Protein AF-B8ILN8-F1 (afdb_monomer)

Sequence (161 aa):
MTIRRALLAACAVLSAGLGYVVWAVCTEVGYAAGGRALKAQYGLVVLSHPEWKSLRRLAMMKAAAQCRWDLDEASWRRIYRLYVEDDRSVRAAVYARLLREQERYFQDDADDRRCGAAWSRFGAHGADLPNLLRASAVAGTATAVRVAPSDVRTAAGSRHE

Organism: Methylobacterium nodulans (strain LMG 21967 / CNCM I-2342 / ORS 2060) (NCBI:txid460265)

Secondary structure (DSSP, 8-state):
-HHHHHHHHHHHHHHHHHHHHHHHHHSHHHIIIIIHHHHHHHHHHHS-HHHHHHHHHHHHHHHHHHHHS---HHHHHHHHHHHH-STTSHHHHHHHHHHHHHHHHHHT-TTSHHHHHHHHTTTTTTS-HHHHHHHHHHHHH------PPP-----------

Solvent-accessible surface area (backbone atoms only — not comparable to full-atom values): 9221 Å² total; per-residue (Å²): 121,64,67,64,53,50,51,52,50,50,52,52,52,50,52,52,50,50,51,49,51,50,45,13,69,74,34,72,68,30,26,72,75,45,25,39,59,54,38,18,58,52,29,70,72,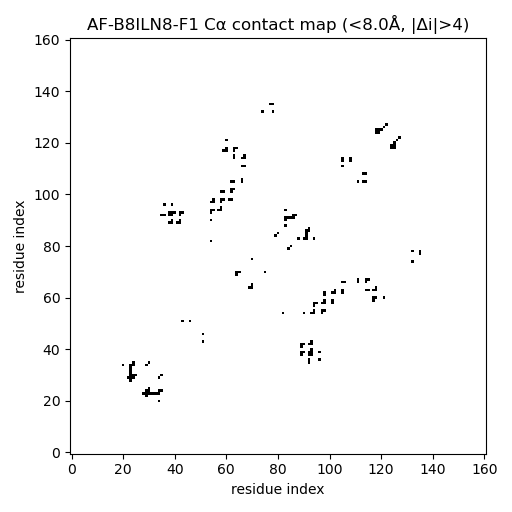71,52,52,71,69,58,52,53,50,41,47,51,54,18,45,51,52,35,26,40,57,73,77,42,93,65,60,61,73,60,47,50,55,60,46,38,77,79,37,68,42,86,83,34,45,56,27,24,34,31,60,50,45,25,55,56,36,37,52,65,47,71,74,35,92,77,47,56,64,33,53,57,57,30,49,75,49,32,102,78,36,34,65,50,72,56,55,50,48,53,50,52,52,49,74,72,60,82,80,73,85,80,71,81,77,82,88,71,79,98,70,89,85,88,86,133

Radius of gyration: 24.36 Å; Cα contacts (8 Å, |Δi|>4): 106; chains: 1; bounding box: 96×33×54 Å

Mean predicted aligned error: 13.81 Å

pLDDT: mean 73.06, std 18.51, range [29.12, 93.0]

Foldseek 3Di:
DVVVVVVVVVVVVVVVVVVLQCCLLVDPVSVVVPNLVVLLVVLVVPPDPVLLVVLLLLLLLVLLCVLPHDDDVVLNVLVCCVNQVDCSHSSNSNSVVSNVVNNVVQVPVPPCPVSVVSQCVCHPRRPVSVVVSVVSVVVVVPPPDPPDPPDPDDPDDDDDD

Structure (mmCIF, N/CA/C/O backbone):
data_AF-B8ILN8-F1
#
_entry.id   AF-B8ILN8-F1
#
loop_
_atom_site.group_PDB
_atom_site.id
_atom_site.type_symbol
_atom_site.label_atom_id
_atom_site.label_alt_id
_atom_site.label_comp_id
_atom_site.label_asym_id
_atom_site.label_entity_id
_atom_site.label_seq_id
_atom_site.pdbx_PDB_ins_code
_atom_site.Cartn_x
_atom_site.Cartn_y
_atom_site.Cartn_z
_atom_site.occupancy
_atom_site.B_iso_or_equiv
_atom_site.auth_seq_id
_atom_site.auth_comp_id
_atom_site.auth_asym_id
_atom_site.auth_atom_id
_atom_site.pdbx_PDB_model_num
ATOM 1 N N . MET A 1 1 ? -35.762 12.192 31.943 1.00 58.91 1 MET A N 1
ATOM 2 C CA . MET A 1 1 ? -35.738 10.889 31.223 1.00 58.91 1 MET A CA 1
ATOM 3 C C . MET A 1 1 ? -34.816 10.859 29.998 1.00 58.91 1 MET A C 1
ATOM 5 O O . MET A 1 1 ? -34.402 9.777 29.600 1.00 58.91 1 MET A O 1
ATOM 9 N N . THR A 1 2 ? -34.463 12.001 29.407 1.00 71.44 2 THR A N 1
ATOM 10 C CA . THR A 1 2 ? -33.662 12.105 28.172 1.00 71.44 2 THR A CA 1
ATOM 11 C C . THR A 1 2 ? -32.184 11.744 28.351 1.00 71.44 2 THR A C 1
ATOM 13 O O . THR A 1 2 ? -31.653 10.986 27.549 1.00 71.44 2 THR A O 1
ATOM 16 N N . ILE A 1 3 ? -31.542 12.177 29.443 1.00 79.38 3 ILE A N 1
ATOM 17 C CA . ILE A 1 3 ? -30.101 11.952 29.685 1.00 79.38 3 ILE A CA 1
ATOM 18 C C . ILE A 1 3 ? -29.756 10.462 29.838 1.00 79.38 3 ILE A C 1
ATOM 20 O O . ILE A 1 3 ? -28.808 9.992 29.226 1.00 79.38 3 ILE A O 1
ATOM 24 N N . ARG A 1 4 ? -30.554 9.686 30.589 1.00 79.88 4 ARG A N 1
ATOM 25 C CA . ARG A 1 4 ? -30.345 8.230 30.745 1.00 79.88 4 ARG A CA 1
ATOM 26 C C . ARG A 1 4 ? -30.484 7.474 29.422 1.00 79.88 4 ARG A C 1
ATOM 28 O O . ARG A 1 4 ? -29.686 6.589 29.147 1.00 79.88 4 ARG A O 1
ATOM 35 N N . ARG A 1 5 ? -31.476 7.829 28.599 1.00 80.31 5 ARG A N 1
ATOM 36 C CA . ARG A 1 5 ? -31.666 7.221 27.271 1.00 80.31 5 ARG A CA 1
ATOM 37 C C . ARG A 1 5 ? -30.532 7.596 26.317 1.00 80.31 5 ARG A C 1
ATOM 39 O O . ARG A 1 5 ? -30.058 6.731 25.594 1.00 80.31 5 ARG A O 1
ATOM 46 N N . ALA A 1 6 ? -30.062 8.841 26.369 1.00 81.44 6 ALA A N 1
ATOM 47 C CA . ALA A 1 6 ? -28.905 9.291 25.601 1.00 81.44 6 ALA A CA 1
ATOM 48 C C . ALA A 1 6 ? -27.613 8.569 26.022 1.00 81.44 6 ALA A C 1
ATOM 50 O O . ALA A 1 6 ? -26.857 8.132 25.165 1.00 81.44 6 ALA A O 1
ATOM 51 N N . LEU A 1 7 ? -27.398 8.369 27.326 1.00 86.06 7 LEU A N 1
ATOM 52 C CA . LEU A 1 7 ? -26.273 7.593 27.858 1.00 86.06 7 LEU A CA 1
ATOM 53 C C . LEU A 1 7 ? -26.318 6.133 27.399 1.00 86.06 7 LEU A C 1
ATOM 55 O O . LEU A 1 7 ? -25.313 5.611 26.933 1.00 86.06 7 LEU A O 1
ATOM 59 N N . LEU A 1 8 ? -27.486 5.492 27.467 1.00 86.19 8 LEU A N 1
ATOM 60 C CA . LEU A 1 8 ? -27.659 4.120 26.982 1.00 86.19 8 LEU A CA 1
ATOM 61 C C . LEU A 1 8 ? -27.431 4.014 25.471 1.00 86.19 8 LEU A C 1
ATOM 63 O O . LEU A 1 8 ? -26.764 3.084 25.026 1.00 86.19 8 LEU A O 1
ATOM 67 N N . ALA A 1 9 ? -27.922 4.979 24.690 1.00 86.00 9 ALA A N 1
ATOM 68 C CA . ALA A 1 9 ? -27.672 5.038 23.254 1.00 86.00 9 ALA A CA 1
ATOM 69 C C . ALA A 1 9 ? -26.179 5.233 22.948 1.00 86.00 9 ALA A C 1
ATOM 71 O O . ALA A 1 9 ? -25.633 4.526 22.107 1.00 86.00 9 ALA A O 1
ATOM 72 N N . ALA A 1 10 ? -25.492 6.122 23.671 1.00 86.00 10 ALA A N 1
ATOM 73 C CA . ALA A 1 10 ? -24.054 6.322 23.527 1.00 86.00 10 ALA A CA 1
ATOM 74 C C . ALA A 1 10 ? -23.267 5.048 23.877 1.00 86.00 10 ALA A C 1
ATOM 76 O O . ALA A 1 10 ? -22.406 4.631 23.107 1.00 86.00 10 ALA A O 1
ATOM 77 N N . CYS A 1 11 ? -23.600 4.375 24.983 1.00 85.50 11 CYS A N 1
ATOM 78 C CA . CYS A 1 11 ? -22.989 3.098 25.352 1.00 85.50 11 CYS A CA 1
ATOM 79 C C . CYS A 1 11 ? -23.245 2.007 24.303 1.00 85.50 11 CYS A C 1
ATOM 81 O O . CYS A 1 11 ? -22.325 1.258 23.977 1.00 85.50 11 CYS A O 1
ATOM 83 N N . ALA A 1 12 ? -24.456 1.926 23.744 1.00 86.19 12 ALA A N 1
ATOM 84 C CA . ALA A 1 12 ? -24.794 0.975 22.685 1.00 86.19 12 ALA A CA 1
ATOM 85 C C . ALA A 1 12 ? -23.996 1.246 21.397 1.00 86.19 12 ALA A C 1
ATOM 87 O O . ALA A 1 12 ? -23.446 0.322 20.805 1.00 86.19 12 ALA A O 1
ATOM 88 N N . VAL A 1 13 ? -23.859 2.513 20.998 1.00 90.56 13 VAL A N 1
ATOM 89 C CA . VAL A 1 13 ? -23.061 2.904 19.824 1.00 90.56 13 VAL A CA 1
ATOM 90 C C . VAL A 1 13 ? -21.579 2.596 20.041 1.00 90.56 13 VAL A C 1
ATOM 92 O O . VAL A 1 13 ? -20.933 2.036 19.158 1.00 90.56 13 VAL A O 1
ATOM 95 N N . LEU A 1 14 ? -21.037 2.906 21.221 1.00 88.94 14 LEU A N 1
ATOM 96 C CA . LEU A 1 14 ? -19.632 2.645 21.544 1.00 88.94 14 LEU A CA 1
ATOM 97 C C . LEU A 1 14 ? -19.319 1.146 21.592 1.00 88.94 14 LEU A C 1
ATOM 99 O O . LEU A 1 14 ? -18.303 0.717 21.052 1.00 88.94 14 LEU A O 1
ATOM 103 N N . SER A 1 15 ? -20.194 0.344 22.199 1.00 85.00 15 SER A N 1
ATOM 104 C CA . SER A 1 15 ? -20.021 -1.113 22.272 1.00 85.00 15 SER A CA 1
ATOM 105 C C . SER A 1 15 ? -20.161 -1.781 20.904 1.00 85.00 15 SER A C 1
ATOM 107 O O . SER A 1 15 ? -19.337 -2.629 20.565 1.00 85.00 15 SER A O 1
ATOM 109 N N . ALA A 1 16 ? -21.115 -1.349 20.073 1.00 84.19 16 ALA A N 1
ATOM 110 C CA . ALA A 1 16 ? -21.215 -1.800 18.686 1.00 84.19 16 ALA A CA 1
ATOM 111 C C . ALA A 1 16 ? -19.971 -1.412 17.865 1.00 84.19 16 ALA A C 1
ATOM 113 O O . ALA A 1 16 ? -19.433 -2.236 17.125 1.00 84.19 16 ALA A O 1
ATOM 114 N N . GLY A 1 17 ? -19.467 -0.185 18.039 1.00 82.69 17 GLY A N 1
ATOM 115 C CA . GLY A 1 17 ? -18.245 0.288 17.389 1.00 82.69 17 GLY A CA 1
ATOM 116 C C . GLY A 1 17 ? -17.008 -0.516 17.797 1.00 82.69 17 GLY A C 1
ATOM 117 O O . GLY A 1 17 ? -16.242 -0.948 16.938 1.00 82.69 17 GLY A O 1
ATOM 118 N N . LEU A 1 18 ? -16.838 -0.786 19.094 1.00 84.31 18 LEU A N 1
ATOM 119 C CA . LEU A 1 18 ? -15.767 -1.643 19.613 1.00 84.31 18 LEU A CA 1
ATOM 120 C C . LEU A 1 18 ? -15.878 -3.073 19.076 1.00 84.31 18 LEU A C 1
ATOM 122 O O . LEU A 1 18 ? -14.877 -3.631 18.631 1.00 84.31 18 LEU A O 1
ATOM 126 N N . GLY A 1 19 ? -17.088 -3.638 19.056 1.00 82.44 19 GLY A N 1
ATOM 127 C CA . GLY A 1 19 ? -17.350 -4.954 18.474 1.00 82.44 19 GLY A CA 1
ATOM 128 C C . GLY A 1 19 ? -16.939 -5.027 17.003 1.00 82.44 19 GLY A C 1
ATOM 129 O O . GLY A 1 19 ? -16.269 -5.978 16.601 1.00 82.44 19 GLY A O 1
ATOM 130 N N . TYR A 1 20 ? -17.247 -3.989 16.220 1.00 83.88 20 TYR A N 1
ATOM 131 C CA . TYR A 1 20 ? -16.812 -3.895 14.827 1.00 83.88 20 TYR A CA 1
ATOM 132 C C . TYR A 1 20 ? -15.290 -3.798 14.695 1.00 83.88 20 TYR A C 1
ATOM 134 O O . TYR A 1 20 ? -14.716 -4.502 13.872 1.00 83.88 20 TYR A O 1
ATOM 142 N N . VAL A 1 21 ? -14.616 -2.973 15.504 1.00 82.56 21 VAL A N 1
ATOM 143 C CA . VAL A 1 21 ? -13.148 -2.839 15.452 1.00 82.56 21 VAL A CA 1
ATOM 144 C C . VAL A 1 21 ? -12.465 -4.162 15.794 1.00 82.56 21 VAL A C 1
ATOM 146 O O . VAL A 1 21 ? -11.562 -4.584 15.072 1.00 82.56 21 VAL A O 1
ATOM 149 N N . VAL A 1 22 ? -12.916 -4.845 16.849 1.00 85.38 22 VAL A N 1
ATOM 150 C CA . VAL A 1 22 ? -12.385 -6.160 17.236 1.00 85.38 22 VAL A CA 1
ATOM 151 C C . VAL A 1 22 ? -12.604 -7.168 16.112 1.00 85.38 22 VAL A C 1
ATOM 153 O O . VAL A 1 22 ? -11.653 -7.805 15.665 1.00 85.38 22 VAL A O 1
ATOM 156 N N . TRP A 1 23 ? -13.825 -7.267 15.583 1.00 88.00 23 TRP A N 1
ATOM 157 C CA . TRP A 1 23 ? -14.122 -8.159 14.464 1.00 88.00 23 TRP A CA 1
ATOM 158 C C . TRP A 1 23 ? -13.273 -7.844 13.219 1.00 88.00 23 TRP A C 1
ATOM 160 O O . TRP A 1 23 ? -12.707 -8.753 12.607 1.00 88.00 23 TRP A O 1
ATOM 170 N N . ALA A 1 24 ? -13.125 -6.560 12.882 1.00 84.12 24 ALA A N 1
ATOM 171 C CA . ALA A 1 24 ? -12.372 -6.079 11.729 1.00 84.12 24 ALA A CA 1
ATOM 172 C C . ALA A 1 24 ? -10.862 -6.343 11.835 1.00 84.12 24 ALA A C 1
ATOM 174 O O . ALA A 1 24 ? -10.196 -6.500 10.816 1.00 84.12 24 ALA A O 1
ATOM 175 N N . VAL A 1 25 ? -10.298 -6.387 13.044 1.00 77.56 25 VAL A N 1
ATOM 176 C CA . VAL A 1 25 ? -8.857 -6.617 13.250 1.00 77.56 25 VAL A CA 1
ATOM 177 C C . VAL A 1 25 ? -8.536 -8.096 13.479 1.00 77.56 25 VAL A C 1
ATOM 179 O O . VAL A 1 25 ? -7.466 -8.548 13.071 1.00 77.56 25 VAL A O 1
ATOM 182 N N . CYS A 1 26 ? -9.443 -8.856 14.098 1.00 82.31 26 CYS A N 1
ATOM 183 C CA . CYS A 1 26 ? -9.189 -10.239 14.510 1.00 82.31 26 CYS A CA 1
ATOM 184 C C . CYS A 1 26 ? -9.602 -11.297 13.478 1.00 82.31 26 CYS A C 1
ATOM 186 O O . CYS A 1 26 ? -9.118 -12.423 13.556 1.00 82.31 26 CYS A O 1
ATOM 188 N N . THR A 1 27 ? -10.474 -10.974 12.518 1.00 84.06 27 THR A N 1
ATOM 189 C CA . THR A 1 27 ? -10.942 -11.939 11.505 1.00 84.06 27 THR A CA 1
ATOM 190 C C . THR A 1 27 ? -10.401 -11.616 10.117 1.00 84.06 27 THR A C 1
ATOM 192 O O . THR A 1 27 ? -10.178 -10.454 9.784 1.00 84.06 27 THR A O 1
ATOM 195 N N . GLU A 1 28 ? -10.218 -12.633 9.269 1.00 82.94 28 GLU A N 1
ATOM 196 C CA . GLU A 1 28 ? -9.777 -12.405 7.884 1.00 82.94 28 GLU A CA 1
ATOM 197 C C . GLU A 1 28 ? -10.808 -11.607 7.083 1.00 82.94 28 GLU A C 1
ATOM 199 O O . GLU A 1 28 ? -10.467 -10.647 6.392 1.00 82.94 28 GLU A O 1
ATOM 204 N N . VAL A 1 29 ? -12.080 -11.987 7.232 1.00 84.06 29 VAL A N 1
ATOM 205 C CA . VAL A 1 29 ? -13.217 -11.352 6.559 1.00 84.06 29 VAL A CA 1
ATOM 206 C C . VAL A 1 29 ? -13.339 -9.894 6.991 1.00 84.06 29 VAL A C 1
ATOM 208 O O . VAL A 1 29 ? -13.447 -9.011 6.145 1.00 84.06 29 VAL A O 1
ATOM 211 N N . GLY A 1 30 ? -13.241 -9.616 8.291 1.00 80.31 30 GLY A N 1
ATOM 212 C CA . GLY A 1 30 ? -13.272 -8.254 8.808 1.00 80.31 30 GLY A CA 1
ATOM 213 C C . GLY A 1 30 ? -12.064 -7.421 8.380 1.00 80.31 30 GLY A C 1
ATOM 214 O O . GLY A 1 30 ? -12.204 -6.240 8.039 1.00 80.31 30 GLY A O 1
ATOM 215 N N . TYR A 1 31 ? -10.884 -8.038 8.303 1.00 81.38 31 TYR A N 1
ATOM 216 C CA . TYR A 1 31 ? -9.677 -7.362 7.839 1.00 81.38 31 TYR A CA 1
ATOM 217 C C . TYR A 1 31 ? -9.786 -6.949 6.368 1.00 81.38 31 TYR A C 1
ATOM 219 O O . TYR A 1 31 ? -9.417 -5.822 6.018 1.00 81.38 31 TYR A O 1
ATOM 227 N N . ALA A 1 32 ? -10.344 -7.823 5.525 1.00 82.38 32 ALA A N 1
ATOM 228 C CA . ALA A 1 32 ? -10.627 -7.542 4.121 1.00 82.38 32 ALA A CA 1
ATOM 229 C C . ALA A 1 32 ? -11.759 -6.514 3.934 1.00 82.38 32 ALA A C 1
ATOM 231 O O . ALA A 1 32 ? -11.636 -5.635 3.083 1.00 82.38 32 ALA A O 1
ATOM 232 N N . ALA A 1 33 ? -12.821 -6.583 4.745 1.00 80.75 33 ALA A N 1
ATOM 233 C CA . ALA A 1 33 ? -13.994 -5.711 4.643 1.00 80.75 33 ALA A CA 1
ATOM 234 C C . ALA A 1 33 ? -13.721 -4.252 5.051 1.00 80.75 33 ALA A C 1
ATOM 236 O O . ALA A 1 33 ? -14.374 -3.337 4.554 1.00 80.75 33 ALA A O 1
ATOM 237 N N . GLY A 1 34 ? -12.748 -4.005 5.932 1.00 80.06 34 GLY A N 1
ATOM 238 C CA . GLY A 1 34 ? -12.427 -2.639 6.360 1.00 80.06 34 GLY A CA 1
ATOM 239 C C . GLY A 1 34 ? -11.302 -2.507 7.383 1.00 80.06 34 GLY A C 1
ATOM 240 O O . GLY A 1 34 ? -10.712 -1.429 7.502 1.00 80.06 34 GLY A O 1
ATOM 241 N N . GLY A 1 35 ? -10.932 -3.589 8.076 1.00 83.69 35 GLY A N 1
ATOM 242 C CA . GLY A 1 35 ? -9.861 -3.574 9.075 1.00 83.69 35 GLY A CA 1
ATOM 243 C C . GLY A 1 35 ? -8.514 -3.110 8.524 1.00 83.69 35 GLY A C 1
ATOM 244 O O . GLY A 1 35 ? -7.794 -2.373 9.198 1.00 83.69 35 GLY A O 1
ATOM 245 N N . ARG A 1 36 ? -8.196 -3.425 7.260 1.00 85.25 36 ARG A N 1
ATOM 246 C CA . ARG A 1 36 ? -6.991 -2.908 6.590 1.00 85.25 36 ARG A CA 1
ATOM 247 C C . ARG A 1 36 ? -6.993 -1.380 6.479 1.00 85.25 36 ARG A C 1
ATOM 249 O O . ARG A 1 36 ? -5.953 -0.759 6.675 1.00 85.25 36 ARG A O 1
ATOM 256 N N . ALA A 1 37 ? -8.135 -0.760 6.177 1.00 86.25 37 ALA A N 1
ATOM 257 C CA . ALA A 1 37 ? -8.232 0.695 6.051 1.00 86.25 37 ALA A CA 1
ATOM 258 C C . ALA A 1 37 ? -8.079 1.389 7.413 1.00 86.25 37 ALA A C 1
ATOM 260 O O . ALA A 1 37 ? -7.322 2.355 7.518 1.00 86.25 37 ALA A O 1
ATOM 261 N N . LEU A 1 38 ? -8.714 0.846 8.456 1.00 85.06 38 LEU A N 1
ATOM 262 C CA . LEU A 1 38 ? -8.557 1.316 9.837 1.00 85.06 38 LEU A CA 1
ATOM 263 C C . LEU A 1 38 ? -7.102 1.203 10.302 1.00 85.06 38 LEU A C 1
ATOM 265 O O . LEU A 1 38 ? -6.528 2.161 10.815 1.00 85.06 38 LEU A O 1
ATOM 269 N N . LYS A 1 39 ? -6.465 0.057 10.043 1.00 88.25 39 LYS A N 1
ATOM 270 C CA . LYS A 1 39 ? -5.061 -0.173 10.392 1.00 88.25 39 LYS A CA 1
ATOM 271 C C . LYS A 1 39 ? -4.113 0.763 9.637 1.00 88.25 39 LYS A C 1
ATOM 273 O O . LYS A 1 39 ? -3.136 1.230 10.215 1.00 88.25 39 LYS A O 1
ATOM 278 N N . ALA A 1 40 ? -4.419 1.092 8.381 1.00 88.19 40 ALA A N 1
ATOM 279 C CA . ALA A 1 40 ? -3.666 2.079 7.613 1.00 88.19 40 ALA A CA 1
ATOM 280 C C . ALA A 1 40 ? -3.836 3.500 8.174 1.00 88.19 40 ALA A C 1
ATOM 282 O O . ALA A 1 40 ? -2.858 4.232 8.268 1.00 88.19 40 ALA A O 1
ATOM 283 N N . GLN A 1 41 ? -5.054 3.898 8.562 1.00 87.06 41 GLN A N 1
ATOM 284 C CA . GLN A 1 41 ? -5.302 5.200 9.197 1.00 87.06 41 GLN A CA 1
ATOM 285 C C . GLN A 1 41 ? -4.559 5.328 10.527 1.00 87.06 41 GLN A C 1
ATOM 287 O O . GLN A 1 41 ? -3.880 6.325 10.744 1.00 87.06 41 GLN A O 1
ATOM 292 N N . TYR A 1 42 ? -4.617 4.292 11.365 1.00 86.56 42 TYR A N 1
ATOM 293 C CA . TYR A 1 42 ? -3.824 4.217 12.589 1.00 86.56 42 TYR A CA 1
ATOM 294 C C . TYR A 1 42 ? -2.320 4.327 12.294 1.00 86.56 42 TYR A C 1
ATOM 296 O O . TYR A 1 42 ? -1.609 5.107 12.924 1.00 86.56 42 TYR A O 1
ATOM 304 N N . GLY A 1 43 ? -1.836 3.608 11.279 1.00 83.56 43 GLY A N 1
ATOM 305 C CA . GLY A 1 43 ? -0.432 3.643 10.883 1.00 83.56 43 GLY A CA 1
ATOM 306 C C . GLY A 1 43 ? 0.061 5.005 10.405 1.00 83.56 43 GLY A C 1
ATOM 307 O O . GLY A 1 43 ? 1.213 5.332 10.651 1.00 83.56 43 GLY A O 1
ATOM 308 N N . LEU A 1 44 ? -0.790 5.830 9.789 1.00 82.25 44 LEU A N 1
ATOM 309 C CA . LEU A 1 44 ? -0.424 7.204 9.420 1.00 82.25 44 LEU A CA 1
ATOM 310 C C . LEU A 1 44 ? -0.184 8.112 10.634 1.00 82.25 44 LEU A C 1
ATOM 312 O O . LEU A 1 44 ? 0.506 9.117 10.497 1.00 82.25 44 LEU A O 1
ATOM 316 N N . VAL A 1 45 ? -0.756 7.775 11.791 1.00 88.00 45 VAL A N 1
ATOM 317 C CA . VAL A 1 45 ? -0.583 8.533 13.038 1.00 88.00 45 VAL A CA 1
ATOM 318 C C . VAL A 1 45 ? 0.625 8.029 13.829 1.00 88.00 45 VAL A C 1
ATOM 320 O O . VAL A 1 45 ? 1.317 8.823 14.455 1.00 88.00 45 VAL A O 1
ATOM 323 N N . VAL A 1 46 ? 0.872 6.716 13.813 1.00 87.62 46 VAL A N 1
ATOM 324 C CA . VAL A 1 46 ? 1.866 6.075 14.692 1.00 87.62 46 VAL A CA 1
ATOM 325 C C . VAL A 1 46 ? 3.229 5.869 14.033 1.00 87.62 46 VAL A C 1
ATOM 327 O O . VAL A 1 46 ? 4.236 5.844 14.736 1.00 87.62 46 VAL A O 1
ATOM 330 N N . LEU A 1 47 ? 3.297 5.730 12.705 1.00 85.88 47 LEU A N 1
ATOM 331 C CA . LEU A 1 47 ? 4.581 5.593 12.014 1.00 85.88 47 LEU A CA 1
ATOM 332 C C . LEU A 1 47 ? 5.350 6.913 12.017 1.00 85.88 47 LEU A C 1
ATOM 334 O O . LEU A 1 47 ? 4.794 7.992 11.810 1.00 85.88 47 LEU A O 1
ATOM 338 N N . SER A 1 48 ? 6.665 6.807 12.170 1.00 85.50 48 SER A N 1
ATOM 339 C CA . SER A 1 48 ? 7.558 7.951 12.056 1.00 85.50 48 SER A CA 1
ATOM 340 C C . SER A 1 48 ? 7.631 8.461 10.607 1.00 85.50 48 SER A C 1
ATOM 342 O O . SER A 1 48 ? 7.437 7.724 9.635 1.00 85.50 48 SER A O 1
ATOM 344 N N . HIS A 1 49 ? 7.964 9.743 10.435 1.00 84.62 49 HIS A N 1
ATOM 345 C CA . HIS A 1 49 ? 8.157 10.338 9.109 1.00 84.62 49 HIS A CA 1
ATOM 346 C C . HIS A 1 49 ? 9.143 9.571 8.193 1.00 84.62 49 HIS A C 1
ATOM 348 O O . HIS A 1 49 ? 8.819 9.390 7.013 1.00 84.62 49 HIS A O 1
ATOM 354 N N . PRO A 1 50 ? 10.318 9.087 8.664 1.00 83.31 50 PRO A N 1
ATOM 355 C CA . PRO A 1 50 ? 11.219 8.310 7.811 1.00 83.31 50 PRO A CA 1
ATOM 356 C C . PRO A 1 50 ? 10.626 6.966 7.366 1.00 83.31 50 PRO A C 1
ATOM 358 O O . PRO A 1 50 ? 10.800 6.598 6.203 1.00 83.31 50 PRO A O 1
ATOM 361 N N . GLU A 1 51 ? 9.886 6.264 8.230 1.00 84.62 51 GLU A N 1
ATOM 362 C CA . GLU A 1 51 ? 9.195 5.016 7.866 1.00 84.62 51 GLU A CA 1
ATOM 363 C C . GLU A 1 51 ? 8.105 5.266 6.825 1.00 84.62 51 GLU A C 1
ATOM 365 O O . GLU A 1 51 ? 7.979 4.541 5.840 1.00 84.62 51 GLU A O 1
ATOM 370 N N . TRP A 1 52 ? 7.336 6.340 6.987 1.00 84.69 52 TRP A N 1
ATOM 371 C CA . TRP A 1 52 ? 6.327 6.700 6.002 1.00 84.69 52 TRP A CA 1
ATOM 372 C C . TRP A 1 52 ? 6.951 7.018 4.636 1.00 84.69 52 TRP A C 1
ATOM 374 O O . TRP A 1 52 ? 6.476 6.550 3.596 1.00 84.69 52 TRP A O 1
ATOM 384 N N . LYS A 1 53 ? 8.055 7.777 4.623 1.00 84.44 53 LYS A N 1
ATOM 385 C CA . LYS A 1 53 ? 8.778 8.132 3.395 1.00 84.44 53 LYS A CA 1
ATOM 386 C C . LYS A 1 53 ? 9.369 6.899 2.705 1.00 84.44 53 LYS A C 1
ATOM 388 O O . LYS A 1 53 ? 9.333 6.830 1.474 1.00 84.44 53 LYS A O 1
ATOM 393 N N . SER A 1 54 ? 9.882 5.928 3.465 1.00 84.31 54 SER A N 1
ATOM 394 C CA . SER A 1 54 ? 10.416 4.680 2.908 1.00 84.31 54 SER A CA 1
ATOM 395 C C . SER A 1 54 ? 9.310 3.818 2.289 1.00 84.31 54 SER A C 1
ATOM 397 O O . SER A 1 54 ? 9.441 3.411 1.133 1.00 84.31 54 SER A O 1
ATOM 399 N N . LEU A 1 55 ? 8.179 3.639 2.981 1.00 88.75 55 LEU A N 1
ATOM 400 C CA . LEU A 1 55 ? 7.022 2.898 2.465 1.00 88.75 55 LEU A CA 1
ATOM 401 C C . LEU A 1 55 ? 6.418 3.565 1.226 1.00 88.75 55 LEU A C 1
ATOM 403 O O . LEU A 1 55 ? 6.077 2.881 0.261 1.00 88.75 55 LEU A O 1
ATOM 407 N N . ARG A 1 56 ? 6.335 4.901 1.206 1.00 89.12 56 ARG A N 1
ATOM 408 C CA . ARG A 1 56 ? 5.871 5.655 0.033 1.00 89.12 56 ARG A CA 1
ATOM 409 C C . ARG A 1 56 ? 6.796 5.468 -1.162 1.00 89.12 56 ARG A C 1
ATOM 411 O O . ARG A 1 56 ? 6.316 5.294 -2.279 1.00 89.12 56 ARG A O 1
ATOM 418 N N . ARG A 1 57 ? 8.112 5.476 -0.939 1.00 85.94 57 ARG A N 1
ATOM 419 C CA . ARG A 1 57 ? 9.097 5.233 -1.998 1.00 85.94 57 ARG A CA 1
ATOM 420 C C . ARG A 1 57 ? 8.990 3.807 -2.544 1.00 85.94 57 ARG A C 1
ATOM 422 O O . ARG A 1 57 ? 9.012 3.636 -3.758 1.00 85.94 57 ARG A O 1
ATOM 429 N N . LEU A 1 58 ? 8.810 2.812 -1.672 1.00 88.00 58 LEU A N 1
ATOM 430 C CA . LEU A 1 58 ? 8.589 1.417 -2.063 1.00 88.00 58 LEU A CA 1
ATOM 431 C C . LEU A 1 58 ? 7.296 1.248 -2.880 1.00 88.00 58 LEU A C 1
ATOM 433 O O . LEU A 1 58 ? 7.292 0.556 -3.896 1.00 88.00 58 LEU A O 1
ATOM 437 N N . ALA A 1 59 ? 6.207 1.900 -2.463 1.00 90.25 59 ALA A N 1
ATOM 438 C CA . ALA A 1 59 ? 4.928 1.890 -3.175 1.00 90.25 59 ALA A CA 1
ATOM 439 C C . ALA A 1 59 ? 5.038 2.541 -4.562 1.00 90.25 59 ALA A C 1
ATOM 441 O O . ALA A 1 59 ? 4.571 1.979 -5.548 1.00 90.25 59 ALA A O 1
ATOM 442 N N . MET A 1 60 ? 5.719 3.686 -4.650 1.00 87.56 60 MET A N 1
ATOM 443 C CA . MET A 1 60 ? 5.979 4.365 -5.921 1.00 87.56 60 MET A CA 1
ATOM 444 C C . MET A 1 60 ? 6.824 3.503 -6.863 1.00 87.56 60 MET A C 1
ATOM 446 O O . MET A 1 60 ? 6.528 3.440 -8.050 1.00 87.56 60 MET A O 1
ATOM 450 N N . MET A 1 61 ? 7.838 2.809 -6.336 1.00 84.62 61 MET A N 1
ATOM 451 C CA . MET A 1 61 ? 8.672 1.895 -7.117 1.00 84.62 61 MET A CA 1
ATOM 452 C C . MET A 1 61 ? 7.854 0.729 -7.684 1.00 84.62 61 MET A C 1
ATOM 454 O O . MET A 1 61 ? 7.986 0.426 -8.863 1.00 84.62 61 MET A O 1
ATOM 458 N N . LYS A 1 62 ? 6.974 0.112 -6.880 1.00 87.00 62 LYS A N 1
ATOM 459 C CA . LYS A 1 62 ? 6.090 -0.973 -7.340 1.00 87.00 62 LYS A CA 1
ATOM 460 C C . LYS A 1 62 ? 5.166 -0.526 -8.464 1.00 87.00 62 LYS A C 1
ATOM 462 O O . LYS A 1 62 ? 5.110 -1.182 -9.498 1.00 87.00 62 LYS A O 1
ATOM 467 N N . ALA A 1 63 ? 4.466 0.587 -8.252 1.00 88.50 63 ALA A N 1
ATOM 468 C CA . ALA A 1 63 ? 3.476 1.079 -9.199 1.00 88.50 63 ALA A CA 1
ATOM 469 C C . ALA A 1 63 ? 4.133 1.532 -10.514 1.00 88.50 63 ALA A C 1
ATOM 471 O O . ALA A 1 63 ? 3.663 1.181 -11.591 1.00 88.50 63 ALA A O 1
ATOM 472 N N . ALA A 1 64 ? 5.270 2.233 -10.438 1.00 83.06 64 ALA A N 1
ATOM 473 C CA . ALA A 1 64 ? 6.030 2.618 -11.626 1.00 83.06 64 ALA A CA 1
ATOM 474 C C . ALA A 1 64 ? 6.615 1.402 -12.367 1.00 83.06 64 ALA A C 1
ATOM 476 O O . ALA A 1 64 ? 6.661 1.413 -13.595 1.00 83.06 64 ALA A O 1
ATOM 477 N N . ALA A 1 65 ? 7.033 0.354 -11.642 1.00 79.06 65 ALA A N 1
ATOM 478 C CA . ALA A 1 65 ? 7.502 -0.888 -12.250 1.00 79.06 65 ALA A CA 1
ATOM 479 C C . ALA A 1 65 ? 6.380 -1.598 -13.018 1.00 79.06 65 ALA A C 1
ATOM 481 O O . ALA A 1 65 ? 6.572 -1.903 -14.186 1.00 79.06 65 ALA A O 1
ATOM 482 N N . GLN A 1 66 ? 5.215 -1.806 -12.394 1.00 80.44 66 GLN A N 1
ATOM 483 C CA . GLN A 1 66 ? 4.067 -2.483 -13.019 1.00 80.44 66 GLN A CA 1
ATOM 484 C C . GLN A 1 66 ? 3.491 -1.721 -14.217 1.00 80.44 66 GLN A C 1
ATOM 486 O O . GLN A 1 66 ? 2.982 -2.341 -15.141 1.00 80.44 66 GLN A O 1
ATOM 491 N N . CYS A 1 67 ? 3.577 -0.389 -14.211 1.00 78.12 67 CYS A N 1
ATOM 492 C CA . CYS A 1 67 ? 3.146 0.430 -15.343 1.00 78.12 67 CYS A CA 1
ATOM 493 C C . CYS A 1 67 ? 3.993 0.177 -16.603 1.00 78.12 67 CYS A C 1
ATOM 495 O O . CYS A 1 67 ? 3.492 0.278 -17.714 1.00 78.12 67 CYS A O 1
ATOM 497 N N . ARG A 1 68 ? 5.285 -0.150 -16.446 1.00 70.75 68 ARG A N 1
ATOM 498 C CA . ARG A 1 68 ? 6.248 -0.163 -17.559 1.00 70.75 68 ARG A CA 1
ATOM 499 C C . ARG A 1 68 ? 6.850 -1.531 -17.878 1.00 70.75 68 ARG A C 1
ATOM 501 O O . ARG A 1 68 ? 7.312 -1.736 -18.998 1.00 70.75 68 ARG A O 1
ATOM 508 N N . TRP A 1 69 ? 6.865 -2.454 -16.923 1.00 70.00 69 TRP A N 1
ATOM 509 C CA . TRP A 1 69 ? 7.375 -3.814 -17.085 1.00 70.00 69 TRP A CA 1
ATOM 510 C C . TRP A 1 69 ? 6.435 -4.828 -16.450 1.00 70.00 69 TRP A C 1
ATOM 512 O O . TRP A 1 69 ? 5.783 -4.553 -15.443 1.00 70.00 69 TRP A O 1
ATOM 522 N N . ASP A 1 70 ? 6.461 -6.041 -16.993 1.00 68.75 70 ASP A N 1
ATOM 523 C CA . ASP A 1 70 ? 5.871 -7.196 -16.333 1.00 68.75 70 ASP A CA 1
ATOM 524 C C . ASP A 1 70 ? 6.766 -7.610 -15.155 1.00 68.75 70 ASP A C 1
ATOM 526 O O . ASP A 1 70 ? 7.872 -8.135 -15.319 1.00 68.75 70 ASP A O 1
ATOM 530 N N . LEU A 1 71 ? 6.343 -7.239 -13.949 1.00 72.25 71 LEU A N 1
ATOM 531 C CA . LEU A 1 71 ? 7.133 -7.401 -12.738 1.00 72.25 71 LEU A CA 1
ATOM 532 C C . LEU A 1 71 ? 6.867 -8.775 -12.119 1.00 72.25 71 LEU A C 1
ATOM 534 O O . LEU A 1 71 ? 5.764 -9.035 -11.645 1.00 72.25 71 LEU A O 1
ATOM 538 N N . ASP A 1 72 ? 7.908 -9.605 -12.006 1.00 78.12 72 ASP A N 1
ATOM 539 C CA . ASP A 1 72 ? 7.810 -10.880 -11.290 1.00 78.12 72 ASP A CA 1
ATOM 540 C C . ASP A 1 72 ? 7.405 -10.666 -9.818 1.00 78.12 72 ASP A C 1
ATOM 542 O O . ASP A 1 72 ? 8.160 -10.143 -8.986 1.00 78.12 72 ASP A O 1
ATOM 546 N N . GLU A 1 73 ? 6.192 -11.104 -9.485 1.00 81.56 73 GLU A N 1
ATOM 547 C CA . GLU A 1 73 ? 5.615 -10.962 -8.152 1.00 81.56 73 GLU A CA 1
ATOM 548 C C . GLU A 1 73 ? 6.356 -11.787 -7.094 1.00 81.56 73 GLU A C 1
ATOM 550 O O . GLU A 1 73 ? 6.388 -11.399 -5.921 1.00 81.56 73 GLU A O 1
ATOM 555 N N . ALA A 1 74 ? 6.994 -12.900 -7.474 1.00 79.62 74 ALA A N 1
ATOM 556 C CA . ALA A 1 74 ? 7.765 -13.712 -6.534 1.00 79.62 74 ALA A CA 1
ATOM 557 C C . ALA A 1 74 ? 9.013 -12.958 -6.052 1.00 79.62 74 ALA A C 1
ATOM 559 O O . ALA A 1 74 ? 9.293 -12.892 -4.849 1.00 79.62 74 ALA A O 1
ATOM 560 N N . SER A 1 75 ? 9.724 -12.339 -6.990 1.00 72.12 75 SER A N 1
ATOM 561 C CA . SER A 1 75 ? 10.852 -11.446 -6.742 1.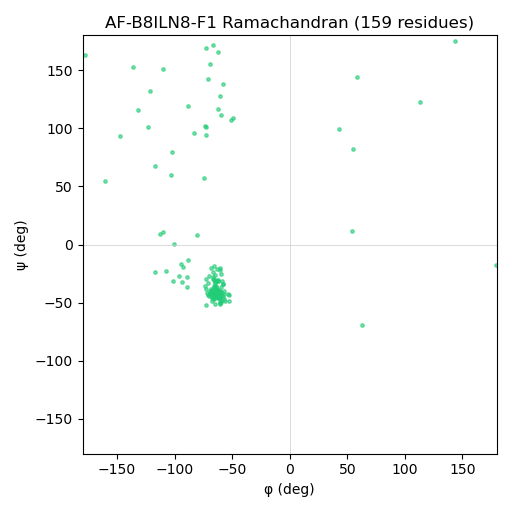00 72.12 75 SER A CA 1
ATOM 562 C C . SER A 1 75 ? 10.444 -10.216 -5.932 1.00 72.12 75 SER A C 1
ATOM 564 O O . SER A 1 75 ? 11.075 -9.896 -4.918 1.00 72.12 75 SER A O 1
ATOM 566 N N . TRP A 1 76 ? 9.335 -9.570 -6.302 1.00 81.88 76 TRP A N 1
ATOM 567 C CA . TRP A 1 76 ? 8.822 -8.418 -5.564 1.00 81.88 76 TRP A CA 1
ATOM 568 C C . TRP A 1 76 ? 8.478 -8.754 -4.110 1.00 81.88 76 TRP A C 1
ATOM 570 O O . TRP A 1 76 ? 8.796 -7.985 -3.202 1.00 81.88 76 TRP A O 1
ATOM 580 N N . ARG A 1 77 ? 7.885 -9.928 -3.863 1.00 82.69 77 ARG A N 1
ATOM 581 C CA . ARG A 1 77 ? 7.516 -10.381 -2.515 1.00 82.69 77 ARG A CA 1
ATOM 582 C C . ARG A 1 77 ? 8.717 -10.461 -1.570 1.00 82.69 77 ARG A C 1
ATOM 584 O O . ARG A 1 77 ? 8.560 -10.220 -0.375 1.00 82.69 77 ARG A O 1
ATOM 591 N N . ARG A 1 78 ? 9.918 -10.759 -2.079 1.00 80.62 78 ARG A N 1
ATOM 592 C CA . ARG A 1 78 ? 11.148 -10.762 -1.266 1.00 80.62 78 ARG A CA 1
ATOM 593 C C . ARG A 1 78 ? 11.519 -9.355 -0.816 1.00 80.62 78 ARG A C 1
ATOM 595 O O . ARG A 1 78 ? 11.731 -9.145 0.372 1.00 80.62 78 ARG A O 1
ATOM 602 N N . ILE A 1 79 ? 11.527 -8.395 -1.744 1.00 79.56 79 ILE A N 1
ATOM 603 C CA . ILE A 1 79 ? 11.769 -6.979 -1.428 1.00 79.56 79 ILE A CA 1
ATOM 604 C C . ILE A 1 79 ? 10.708 -6.491 -0.442 1.00 79.56 79 ILE A C 1
ATOM 606 O O . ILE A 1 79 ? 11.039 -5.926 0.593 1.00 79.56 79 ILE A O 1
ATOM 610 N N . TYR A 1 80 ? 9.436 -6.769 -0.721 1.00 83.69 80 TYR A N 1
ATOM 611 C CA . TYR A 1 80 ? 8.324 -6.410 0.150 1.00 83.69 80 TYR A CA 1
ATOM 612 C C . TYR A 1 80 ? 8.536 -6.896 1.592 1.00 83.69 80 TYR A C 1
ATOM 614 O O . TYR A 1 80 ? 8.434 -6.096 2.520 1.00 83.69 80 TYR A O 1
ATOM 622 N N . ARG A 1 81 ? 8.913 -8.168 1.790 1.00 83.56 81 ARG A N 1
ATOM 623 C CA . ARG A 1 81 ? 9.158 -8.730 3.128 1.00 83.56 81 ARG A CA 1
ATOM 624 C C . ARG A 1 81 ? 10.300 -8.044 3.879 1.00 83.56 81 ARG A C 1
ATOM 626 O O . ARG A 1 81 ? 10.201 -7.924 5.092 1.00 83.56 81 ARG A O 1
ATOM 633 N N . LEU A 1 82 ? 11.330 -7.541 3.192 1.00 80.19 82 LEU A N 1
ATOM 634 C CA . LEU A 1 82 ? 12.426 -6.803 3.840 1.00 80.19 82 LEU A CA 1
ATOM 635 C C . LEU A 1 82 ? 11.971 -5.476 4.465 1.00 80.19 82 LEU A C 1
ATOM 637 O O . LEU A 1 82 ? 12.550 -5.039 5.453 1.00 80.19 82 LEU A O 1
ATOM 641 N N . TYR A 1 83 ? 10.953 -4.827 3.896 1.00 76.50 83 TYR A N 1
ATOM 642 C CA . TYR A 1 83 ? 10.485 -3.513 4.360 1.00 76.50 83 TYR A CA 1
ATOM 643 C C . TYR A 1 83 ? 9.217 -3.584 5.214 1.00 76.50 83 TYR A C 1
ATOM 645 O O . TYR A 1 83 ? 8.996 -2.741 6.088 1.00 76.50 83 TYR A O 1
ATOM 653 N N . VAL A 1 84 ? 8.362 -4.565 4.939 1.00 81.44 84 VAL A N 1
ATOM 654 C CA . VAL A 1 84 ? 7.021 -4.668 5.519 1.00 81.44 84 VAL A CA 1
ATOM 655 C C . VAL A 1 84 ? 6.913 -5.788 6.556 1.00 81.44 84 VAL A C 1
ATOM 657 O O . VAL A 1 84 ? 6.069 -5.689 7.445 1.00 81.44 84 VAL A O 1
ATOM 660 N N . GLU A 1 85 ? 7.804 -6.784 6.494 1.00 77.25 85 GLU A N 1
ATOM 661 C CA . GLU A 1 85 ? 7.889 -7.960 7.375 1.00 77.25 85 GLU A CA 1
ATOM 662 C C . GLU A 1 85 ? 6.661 -8.885 7.306 1.00 77.25 85 GLU A C 1
ATOM 664 O O . GLU A 1 85 ? 6.758 -9.988 6.767 1.00 77.25 85 GLU A O 1
ATOM 669 N N . ASP A 1 86 ? 5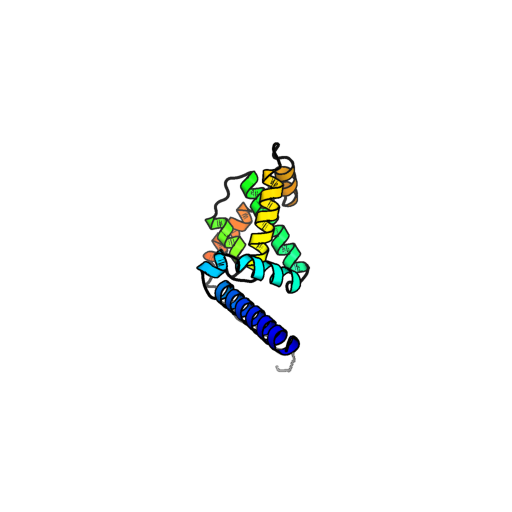.512 -8.430 7.809 1.00 81.38 86 ASP A N 1
ATOM 670 C CA . ASP A 1 86 ? 4.277 -9.204 7.977 1.00 81.38 86 ASP A CA 1
ATOM 671 C C . ASP A 1 86 ? 3.111 -8.563 7.201 1.00 81.38 86 ASP A C 1
ATOM 673 O O . ASP A 1 86 ? 2.860 -7.359 7.325 1.00 81.38 86 ASP A O 1
ATOM 677 N N . ASP A 1 87 ? 2.373 -9.374 6.433 1.00 80.00 87 ASP A N 1
ATOM 678 C CA . ASP A 1 87 ? 1.268 -8.963 5.545 1.00 80.00 87 ASP A CA 1
ATOM 679 C C . ASP A 1 87 ? 0.070 -8.337 6.285 1.00 80.00 87 ASP A C 1
ATOM 681 O O . ASP A 1 87 ? -0.737 -7.609 5.698 1.00 80.00 87 ASP A O 1
ATOM 685 N N . ARG A 1 88 ? -0.067 -8.605 7.586 1.00 79.06 88 ARG A N 1
ATOM 686 C CA . ARG A 1 88 ? -1.074 -8.011 8.469 1.00 79.06 88 ARG A CA 1
ATOM 687 C C . ARG A 1 88 ? -0.509 -6.894 9.326 1.00 79.06 88 ARG A C 1
ATOM 689 O O . ARG A 1 88 ? -1.277 -6.323 10.100 1.00 79.06 88 ARG A O 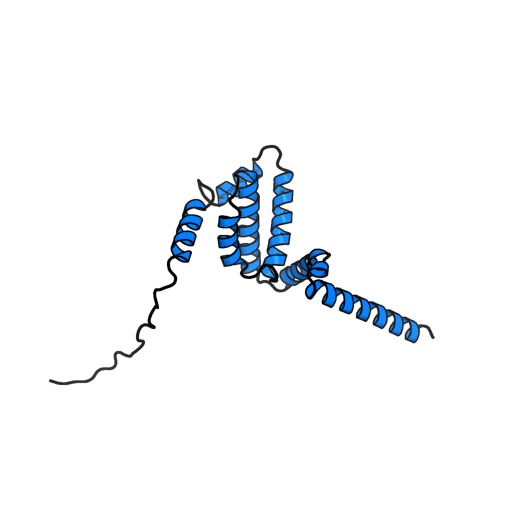1
ATOM 696 N N . SER A 1 89 ? 0.767 -6.535 9.223 1.00 84.31 89 SER A N 1
ATOM 697 C CA . SER A 1 89 ? 1.356 -5.447 10.009 1.00 84.31 89 SER A CA 1
ATOM 698 C C . SER A 1 89 ? 0.710 -4.081 9.725 1.00 84.31 89 SER A C 1
ATOM 700 O O . SER A 1 89 ? -0.025 -3.870 8.755 1.00 84.31 89 SER A O 1
ATOM 702 N N . VAL A 1 90 ? 0.980 -3.106 10.599 1.00 85.75 90 VAL A N 1
ATOM 703 C CA . VAL A 1 90 ? 0.590 -1.705 10.360 1.00 85.75 90 VAL A CA 1
ATOM 704 C C . VAL A 1 90 ? 1.290 -1.165 9.110 1.00 85.75 90 VAL A C 1
ATOM 706 O O . VAL A 1 90 ? 0.656 -0.502 8.288 1.00 85.75 90 VAL A O 1
ATOM 709 N N . ARG A 1 91 ? 2.566 -1.525 8.914 1.00 87.75 91 ARG A N 1
ATOM 710 C CA . ARG A 1 91 ? 3.347 -1.163 7.725 1.00 87.75 91 ARG A CA 1
ATOM 711 C C . ARG A 1 91 ? 2.715 -1.722 6.449 1.00 87.75 91 ARG A C 1
ATOM 713 O O . ARG A 1 91 ? 2.602 -0.983 5.476 1.00 87.75 91 ARG A O 1
ATOM 720 N N . ALA A 1 92 ? 2.217 -2.960 6.469 1.00 89.19 92 ALA A N 1
ATOM 721 C CA . ALA A 1 92 ? 1.537 -3.575 5.326 1.00 89.19 92 ALA A CA 1
ATOM 722 C C . ALA A 1 92 ? 0.252 -2.846 4.950 1.00 89.19 92 ALA A C 1
ATOM 724 O O . ALA A 1 92 ? 0.015 -2.563 3.774 1.00 89.19 92 ALA A O 1
ATOM 725 N N . ALA A 1 93 ? -0.554 -2.488 5.949 1.00 88.75 93 ALA A N 1
ATOM 726 C CA . ALA A 1 93 ? -1.781 -1.738 5.730 1.00 88.75 93 ALA A CA 1
ATOM 727 C C . ALA A 1 93 ? -1.501 -0.349 5.126 1.00 88.75 93 ALA A C 1
ATOM 729 O O . ALA A 1 93 ? -2.165 0.055 4.167 1.00 88.75 93 ALA A O 1
ATOM 730 N N . VAL A 1 94 ? -0.495 0.362 5.648 1.00 90.38 94 VAL A N 1
ATOM 731 C CA . VAL A 1 94 ? -0.076 1.677 5.136 1.00 90.38 94 VAL A CA 1
ATOM 732 C C . VAL A 1 94 ? 0.504 1.563 3.729 1.00 90.38 94 VAL A C 1
ATOM 734 O O . VAL A 1 94 ? 0.085 2.306 2.844 1.00 90.38 94 VAL A O 1
ATOM 737 N N . TYR A 1 95 ? 1.393 0.600 3.483 1.00 92.19 95 TYR A N 1
ATOM 738 C CA . TYR A 1 95 ? 1.936 0.328 2.153 1.00 92.19 95 TYR A CA 1
ATOM 739 C C . TYR A 1 95 ? 0.827 0.041 1.136 1.00 92.19 95 TYR A C 1
ATOM 741 O O . TYR A 1 95 ? 0.798 0.670 0.087 1.00 92.19 95 TYR A O 1
ATOM 749 N N . ALA A 1 96 ? -0.130 -0.836 1.453 1.00 91.31 96 ALA A N 1
ATOM 750 C CA . ALA A 1 96 ? -1.228 -1.181 0.548 1.00 91.31 96 ALA A CA 1
ATOM 751 C C . ALA A 1 96 ? -2.165 0.005 0.254 1.00 91.31 96 ALA A C 1
ATOM 753 O O . ALA A 1 96 ? -2.838 0.044 -0.778 1.00 91.31 96 ALA A O 1
ATOM 754 N N . ARG A 1 97 ? -2.262 0.973 1.171 1.00 91.81 97 ARG A N 1
ATOM 755 C CA . ARG A 1 97 ? -2.958 2.236 0.910 1.00 91.81 97 ARG A CA 1
ATOM 756 C C . ARG A 1 97 ? -2.147 3.118 -0.038 1.00 91.81 97 ARG A C 1
ATOM 758 O O . ARG A 1 97 ? -2.690 3.547 -1.049 1.00 91.81 97 ARG A O 1
ATOM 765 N N . LEU A 1 98 ? -0.872 3.349 0.270 1.00 91.69 98 LEU A N 1
ATOM 766 C CA . LEU A 1 98 ? 0.018 4.174 -0.550 1.00 91.69 98 LEU A CA 1
ATOM 767 C C . LEU A 1 98 ? 0.160 3.609 -1.965 1.00 91.69 98 LEU A C 1
ATOM 769 O O . LEU A 1 98 ? 0.127 4.372 -2.921 1.00 91.69 98 LEU A O 1
ATOM 773 N N . LEU A 1 99 ? 0.263 2.287 -2.102 1.00 93.00 99 LEU A N 1
ATOM 774 C CA . LEU A 1 99 ? 0.350 1.604 -3.387 1.00 93.00 99 LEU A CA 1
ATOM 775 C C . LEU A 1 99 ? -0.878 1.894 -4.249 1.00 93.00 99 LEU A C 1
ATOM 777 O O . LEU A 1 99 ? -0.713 2.382 -5.356 1.00 93.00 99 LEU A O 1
ATOM 781 N N . ARG A 1 100 ? -2.091 1.736 -3.706 1.00 92.19 100 ARG A N 1
ATOM 782 C CA . ARG A 1 100 ? -3.332 2.076 -4.425 1.00 92.19 100 ARG A CA 1
ATOM 783 C C . ARG A 1 100 ? -3.406 3.545 -4.835 1.00 92.19 100 ARG A C 1
ATOM 785 O O . ARG A 1 100 ? -3.944 3.859 -5.890 1.00 92.19 100 ARG A O 1
ATOM 792 N N . GLU A 1 101 ? -2.903 4.453 -4.000 1.00 91.38 101 GLU A N 1
ATOM 793 C CA . GLU A 1 101 ? -2.827 5.878 -4.343 1.00 91.38 101 GLU A CA 1
ATOM 794 C C . GLU A 1 101 ? -1.849 6.122 -5.508 1.00 91.38 101 GLU A C 1
ATOM 796 O O . GLU A 1 101 ? -2.159 6.907 -6.401 1.00 91.38 101 GLU A O 1
ATOM 801 N N . GLN A 1 102 ? -0.699 5.435 -5.534 1.00 90.88 102 GLN A N 1
ATOM 802 C CA . GLN A 1 102 ? 0.263 5.529 -6.639 1.00 90.88 102 GLN A CA 1
ATOM 803 C C . GLN A 1 102 ? -0.250 4.857 -7.920 1.00 90.88 102 GLN A C 1
ATOM 805 O O . GLN A 1 102 ? -0.125 5.436 -8.990 1.00 90.88 102 GLN A O 1
ATOM 810 N N . GLU A 1 103 ? -0.854 3.673 -7.821 1.00 90.31 103 GLU A N 1
ATOM 811 C CA . GLU A 1 103 ? -1.446 2.956 -8.957 1.00 90.31 103 GLU A CA 1
ATOM 812 C C . GLU A 1 103 ? -2.492 3.819 -9.659 1.00 90.31 103 GLU A C 1
ATOM 814 O O . GLU A 1 103 ? -2.404 3.984 -10.866 1.00 90.31 103 GLU A O 1
ATOM 819 N N . ARG A 1 104 ? -3.412 4.456 -8.921 1.00 90.06 104 ARG A N 1
ATOM 820 C CA . ARG A 1 104 ? -4.382 5.392 -9.522 1.00 90.06 104 ARG A CA 1
ATOM 821 C C . ARG A 1 104 ? -3.704 6.569 -10.213 1.00 90.06 104 ARG A C 1
ATOM 823 O O . ARG A 1 104 ? -4.056 6.912 -11.330 1.00 90.06 104 ARG A O 1
ATOM 830 N N . TYR A 1 105 ? -2.705 7.163 -9.559 1.00 86.00 105 TYR A N 1
ATOM 831 C CA . TYR A 1 105 ? -1.961 8.290 -10.123 1.00 86.00 105 TYR A CA 1
ATOM 832 C C . TYR A 1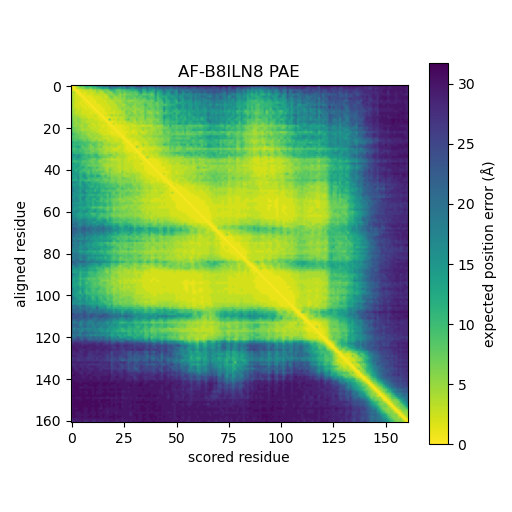 105 ? -1.300 7.955 -11.474 1.00 86.00 105 TYR A C 1
ATOM 834 O O . TYR A 1 105 ? -1.195 8.830 -12.337 1.00 86.00 105 TYR A O 1
ATOM 842 N N . PHE A 1 106 ? -0.859 6.706 -11.646 1.00 84.44 106 PHE A N 1
ATOM 843 C CA . PHE A 1 106 ? -0.263 6.205 -12.885 1.00 84.44 106 PHE A CA 1
ATOM 844 C C . PHE A 1 106 ? -1.285 5.625 -13.872 1.00 84.44 106 PHE A C 1
ATOM 846 O O . PHE A 1 106 ? -1.059 5.703 -15.068 1.00 84.44 106 PHE A O 1
ATOM 853 N N . GLN A 1 107 ? -2.425 5.102 -13.416 1.00 82.44 107 GLN A N 1
ATOM 854 C CA . GLN A 1 107 ? -3.522 4.672 -14.297 1.00 82.44 107 GLN A CA 1
ATOM 855 C C . GLN A 1 107 ? -4.103 5.840 -15.104 1.00 82.44 107 GLN A C 1
ATOM 857 O O . GLN A 1 107 ? -4.525 5.650 -16.239 1.00 82.44 107 GLN A O 1
ATOM 862 N N . ASP A 1 108 ? -4.065 7.050 -14.545 1.00 80.12 108 ASP A N 1
ATOM 863 C CA . ASP A 1 108 ? -4.486 8.279 -15.224 1.00 80.12 108 ASP A CA 1
ATOM 864 C C . ASP A 1 108 ? -3.407 8.848 -16.188 1.00 80.12 108 ASP A C 1
ATOM 866 O O . ASP A 1 108 ? -3.538 9.975 -16.673 1.00 80.12 108 ASP A O 1
ATOM 870 N N . ASP A 1 109 ? -2.307 8.123 -16.437 1.00 77.81 109 ASP A N 1
ATOM 871 C CA . ASP A 1 109 ? -1.173 8.538 -17.280 1.00 77.81 109 ASP A CA 1
ATOM 872 C C . ASP A 1 109 ? -1.205 7.868 -18.664 1.00 77.81 109 ASP A C 1
ATOM 874 O O . ASP A 1 109 ? -0.477 6.919 -18.925 1.00 77.81 109 ASP A O 1
ATOM 878 N N . ALA A 1 110 ? -2.037 8.382 -19.574 1.00 69.50 110 ALA A N 1
ATOM 879 C CA . ALA A 1 110 ? -2.276 7.774 -20.891 1.00 69.50 110 ALA A CA 1
ATOM 880 C C . ALA A 1 110 ? -1.038 7.650 -21.811 1.00 69.50 110 ALA A C 1
ATOM 882 O O . ALA A 1 110 ? -1.060 6.848 -22.739 1.00 69.50 110 ALA A O 1
ATOM 883 N N . ASP A 1 111 ? 0.022 8.431 -21.566 1.00 77.88 111 ASP A N 1
ATOM 884 C CA . ASP A 1 111 ? 1.227 8.493 -22.412 1.00 77.88 111 ASP A CA 1
ATOM 885 C C . ASP A 1 111 ? 2.478 7.879 -21.742 1.00 77.88 111 ASP A C 1
ATOM 887 O O . ASP A 1 111 ? 3.601 8.135 -22.187 1.00 77.88 111 ASP A O 1
ATOM 891 N N . ASP A 1 112 ? 2.330 7.171 -20.615 1.00 74.06 112 ASP A N 1
ATOM 892 C CA . ASP A 1 112 ? 3.423 6.588 -19.809 1.00 74.06 112 ASP A CA 1
ATOM 893 C C . ASP A 1 112 ? 4.522 7.582 -19.360 1.00 74.06 112 ASP A C 1
ATOM 895 O O . ASP A 1 112 ? 5.597 7.194 -18.876 1.00 74.06 112 ASP A O 1
ATOM 899 N N . ARG A 1 113 ? 4.299 8.896 -19.505 1.00 79.62 113 ARG A N 1
ATOM 900 C CA . ARG A 1 113 ? 5.306 9.936 -19.235 1.00 79.62 113 ARG A CA 1
ATOM 901 C C . ARG A 1 113 ? 5.602 10.057 -17.748 1.00 79.62 113 ARG A C 1
ATOM 903 O O . ARG A 1 113 ? 6.768 10.162 -17.357 1.00 79.62 113 ARG A O 1
ATOM 910 N N . ARG A 1 114 ? 4.567 10.057 -16.905 1.00 81.62 114 ARG A N 1
ATOM 911 C CA . ARG A 1 114 ? 4.700 10.094 -15.441 1.00 81.62 114 ARG A CA 1
ATOM 912 C C . ARG A 1 114 ? 5.299 8.788 -14.941 1.00 81.62 114 ARG A C 1
ATOM 914 O O . ARG A 1 114 ? 6.170 8.856 -14.074 1.00 81.62 114 ARG A O 1
ATOM 921 N N . CYS A 1 115 ? 4.907 7.640 -15.495 1.00 79.12 115 CYS A N 1
ATOM 922 C CA . CYS A 1 115 ? 5.517 6.348 -15.168 1.00 79.12 115 CYS A CA 1
ATOM 923 C C . CYS A 1 115 ? 7.016 6.329 -15.504 1.00 79.12 115 CYS A C 1
ATOM 925 O O . CYS A 1 115 ? 7.851 6.023 -14.647 1.00 79.12 115 CYS A O 1
ATOM 927 N N . GLY A 1 116 ? 7.384 6.745 -16.719 1.00 75.94 116 GLY A N 1
ATOM 928 C CA . GLY A 1 116 ? 8.774 6.827 -17.164 1.00 75.94 116 GLY A CA 1
ATOM 929 C C . GLY A 1 116 ? 9.621 7.785 -16.321 1.00 75.94 116 GLY A C 1
ATOM 930 O O . GLY A 1 116 ? 10.735 7.436 -15.920 1.00 75.94 116 GLY A O 1
ATOM 931 N N . ALA A 1 117 ? 9.077 8.960 -15.993 1.00 80.56 117 ALA A N 1
ATOM 932 C CA . ALA A 1 117 ? 9.736 9.954 -15.147 1.00 80.56 117 ALA A CA 1
ATOM 933 C C . ALA A 1 117 ? 9.829 9.530 -13.672 1.00 80.56 117 ALA A C 1
ATOM 935 O O . ALA A 1 117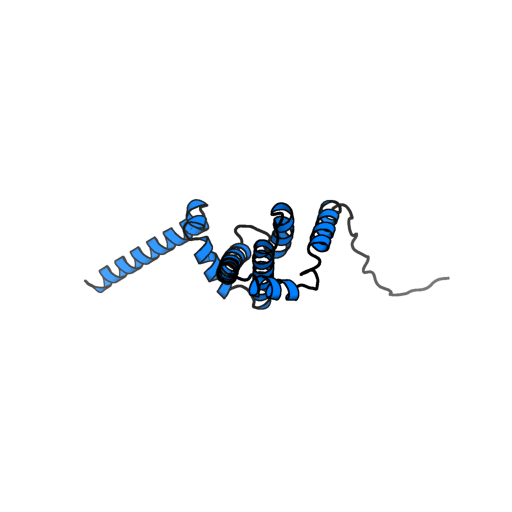 ? 10.784 9.888 -12.983 1.00 80.56 117 ALA A O 1
ATOM 936 N N . ALA A 1 118 ? 8.851 8.784 -13.154 1.00 79.56 118 ALA A N 1
ATOM 937 C CA . ALA A 1 118 ? 8.922 8.225 -11.810 1.00 79.56 118 ALA A CA 1
ATOM 938 C C . ALA A 1 118 ? 9.996 7.139 -11.732 1.00 79.56 118 ALA A C 1
ATOM 940 O O . ALA A 1 118 ? 10.774 7.125 -10.781 1.00 79.56 118 ALA A O 1
ATOM 941 N N . TRP A 1 119 ? 10.082 6.281 -12.750 1.00 74.19 119 TRP A N 1
ATOM 942 C CA . TRP A 1 119 ? 11.080 5.221 -12.800 1.00 74.19 119 TRP A CA 1
ATOM 943 C C . TRP A 1 119 ? 12.513 5.741 -12.916 1.00 74.19 119 TRP A C 1
ATOM 945 O O . TRP A 1 119 ? 13.402 5.265 -12.212 1.00 74.19 119 TRP A O 1
ATOM 955 N N . SER A 1 120 ? 12.748 6.759 -13.749 1.00 73.38 120 SER A N 1
ATOM 956 C CA . SER A 1 120 ? 14.092 7.322 -13.946 1.00 73.38 120 SER A CA 1
ATOM 957 C C . SER A 1 120 ? 14.714 7.868 -12.654 1.00 73.38 120 SER A C 1
ATOM 959 O O . SER A 1 120 ? 15.934 7.852 -12.498 1.00 73.38 120 SER A O 1
ATOM 961 N N . ARG A 1 121 ? 13.893 8.267 -11.669 1.00 73.12 121 ARG A N 1
ATOM 962 C CA . ARG A 1 121 ? 14.344 8.704 -10.331 1.00 73.12 121 ARG A CA 1
ATOM 963 C C . ARG A 1 121 ? 14.995 7.599 -9.511 1.00 73.12 121 ARG A C 1
ATOM 965 O O . ARG A 1 121 ? 15.669 7.884 -8.523 1.00 73.12 121 ARG A O 1
ATOM 972 N N . PHE A 1 122 ? 14.772 6.346 -9.878 1.00 67.69 122 PHE A N 1
ATOM 973 C CA . PHE A 1 122 ? 15.414 5.222 -9.227 1.00 67.69 122 PHE A CA 1
ATOM 974 C C . PHE A 1 122 ? 16.775 4.899 -9.884 1.00 67.69 122 PHE A C 1
ATOM 976 O 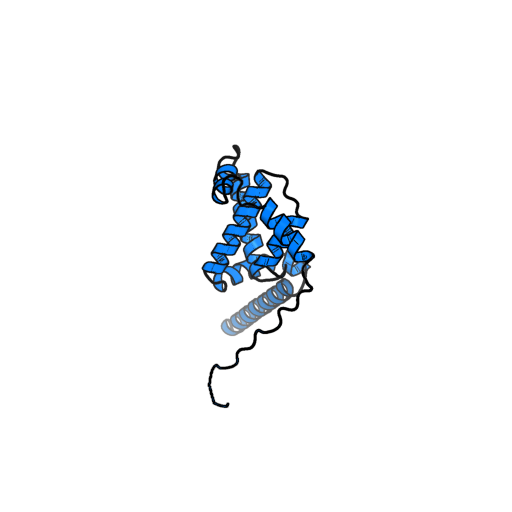O . PHE A 1 122 ? 17.572 4.194 -9.276 1.00 67.69 122 PHE A O 1
ATOM 983 N N . GLY A 1 123 ? 17.095 5.436 -11.073 1.00 58.47 123 GLY A N 1
ATOM 984 C CA . GLY A 1 123 ? 18.366 5.256 -11.797 1.00 58.47 123 GLY A CA 1
ATOM 985 C C . GLY A 1 123 ? 18.177 5.173 -13.322 1.00 58.47 123 GLY A C 1
ATOM 986 O O . GLY A 1 123 ? 17.045 5.113 -13.795 1.00 58.47 123 GLY A O 1
ATOM 987 N N . ALA A 1 124 ? 19.264 5.100 -14.105 1.00 51.75 124 ALA A N 1
ATOM 988 C CA . ALA A 1 124 ? 19.203 4.934 -15.573 1.00 51.75 124 ALA A CA 1
ATOM 989 C C . ALA A 1 124 ? 18.494 3.629 -16.015 1.00 51.75 124 ALA A C 1
ATOM 991 O O . ALA A 1 124 ? 17.941 3.560 -17.110 1.00 51.75 124 ALA A O 1
ATOM 992 N N . HIS A 1 125 ? 18.433 2.642 -15.112 1.00 51.31 125 HIS A N 1
ATOM 993 C CA . HIS A 1 125 ? 17.625 1.417 -15.202 1.00 51.31 125 HIS A CA 1
ATOM 994 C C . HIS A 1 125 ? 16.492 1.348 -14.152 1.00 51.31 125 HIS A C 1
ATOM 996 O O . HIS A 1 125 ? 15.830 0.326 -14.039 1.00 51.31 125 HIS A O 1
ATOM 1002 N N . GLY A 1 126 ? 16.250 2.446 -13.424 1.00 48.47 126 GLY A N 1
ATOM 1003 C CA . GLY A 1 126 ? 15.322 2.610 -12.297 1.00 48.47 126 GLY A CA 1
ATOM 1004 C C . GLY A 1 126 ? 15.527 1.624 -11.159 1.00 48.47 126 GLY A C 1
ATOM 1005 O O . GLY A 1 126 ? 14.835 0.631 -11.023 1.00 48.47 126 GLY A O 1
ATOM 1006 N N . ALA A 1 127 ? 16.487 1.950 -10.302 1.00 55.22 127 ALA A N 1
ATOM 1007 C CA . ALA A 1 127 ? 17.112 1.080 -9.326 1.00 55.22 127 ALA A CA 1
ATOM 1008 C C . ALA A 1 127 ? 17.724 -0.105 -10.058 1.00 55.22 127 ALA A C 1
ATOM 1010 O O . ALA A 1 127 ? 17.214 -0.605 -11.052 1.00 55.22 127 ALA A O 1
ATOM 1011 N N . ASP A 1 128 ? 18.856 -0.590 -9.594 1.00 56.81 128 ASP A N 1
ATOM 1012 C CA . ASP A 1 128 ? 19.382 -1.836 -10.127 1.00 56.81 128 ASP A CA 1
ATOM 1013 C C . ASP A 1 128 ? 18.537 -2.991 -9.550 1.00 56.81 128 ASP A C 1
ATOM 1015 O O . ASP A 1 128 ? 19.032 -3.843 -8.824 1.00 56.81 128 ASP A O 1
ATOM 1019 N N . LEU A 1 129 ? 17.211 -2.955 -9.766 1.00 54.38 129 LEU A N 1
ATOM 1020 C CA . LEU A 1 129 ? 16.230 -3.911 -9.276 1.00 54.38 129 L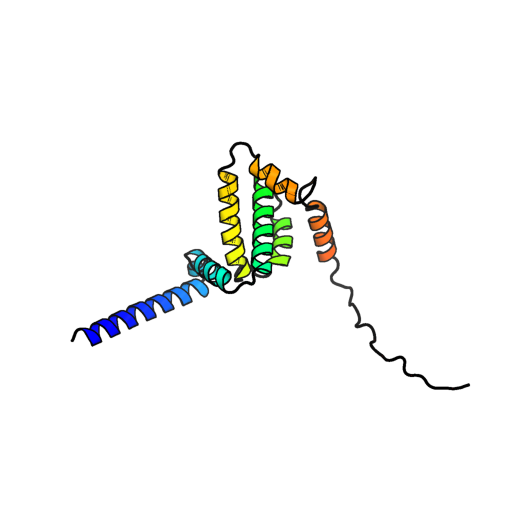EU A CA 1
ATOM 1021 C C . LEU A 1 129 ? 16.643 -5.327 -9.687 1.00 54.38 129 LEU A C 1
ATOM 1023 O O . LEU A 1 129 ? 16.642 -6.185 -8.815 1.00 54.38 129 LEU A O 1
ATOM 1027 N N . PRO A 1 130 ? 17.126 -5.594 -10.920 1.00 50.25 130 PRO A N 1
ATOM 1028 C CA . PRO A 1 130 ? 17.690 -6.897 -11.260 1.00 50.25 130 PRO A CA 1
ATOM 1029 C C . PRO A 1 130 ? 18.866 -7.309 -10.358 1.00 50.25 130 PRO A C 1
ATOM 1031 O O . PRO A 1 130 ? 18.934 -8.466 -9.951 1.00 50.25 130 PRO A O 1
ATOM 1034 N N . ASN A 1 131 ? 19.768 -6.392 -9.987 1.00 50.81 131 ASN A N 1
ATOM 1035 C CA . ASN A 1 131 ? 20.853 -6.683 -9.040 1.00 50.81 131 ASN A CA 1
ATOM 1036 C C . ASN A 1 131 ? 20.377 -6.799 -7.588 1.00 50.81 131 ASN A C 1
ATOM 1038 O O . ASN A 1 131 ? 20.881 -7.654 -6.873 1.00 50.81 131 ASN A O 1
ATOM 1042 N N . LEU A 1 132 ? 19.392 -6.016 -7.143 1.00 52.84 132 LEU A N 1
ATOM 1043 C CA . LEU A 1 132 ? 18.747 -6.175 -5.831 1.00 52.84 132 LEU A CA 1
ATOM 1044 C C . LEU A 1 132 ? 18.013 -7.524 -5.734 1.00 52.84 132 LEU A C 1
ATOM 1046 O O . LEU A 1 132 ? 18.029 -8.190 -4.696 1.00 52.84 132 LEU A O 1
ATOM 1050 N N . LEU A 1 133 ? 17.413 -7.970 -6.836 1.00 54.34 133 LEU A N 1
ATOM 1051 C CA . LEU A 1 133 ? 16.755 -9.266 -6.963 1.00 54.34 133 LEU A CA 1
ATOM 1052 C C . LEU A 1 133 ? 17.771 -10.421 -7.034 1.00 54.34 133 LEU A C 1
ATOM 1054 O O . LEU A 1 133 ? 17.566 -11.436 -6.371 1.00 54.34 133 LEU A O 1
ATOM 1058 N N . ARG A 1 134 ? 18.914 -10.258 -7.724 1.00 52.25 134 ARG A N 1
ATOM 1059 C CA . ARG A 1 134 ? 20.038 -11.221 -7.674 1.00 52.25 134 ARG A CA 1
ATOM 1060 C C . ARG A 1 134 ? 20.691 -11.282 -6.293 1.00 52.25 134 ARG A C 1
ATOM 1062 O O . ARG A 1 134 ? 20.900 -12.374 -5.777 1.00 52.25 134 ARG A O 1
ATOM 1069 N N . ALA A 1 135 ? 20.973 -10.142 -5.665 1.00 49.72 135 ALA A N 1
ATOM 1070 C CA . ALA A 1 135 ? 21.593 -10.071 -4.342 1.00 49.72 135 ALA A CA 1
ATOM 1071 C C . ALA A 1 135 ? 20.702 -10.699 -3.257 1.00 49.72 135 ALA A C 1
ATOM 1073 O O . ALA A 1 135 ? 21.197 -11.414 -2.390 1.00 49.72 135 ALA A O 1
ATOM 1074 N N . SER A 1 136 ? 19.379 -10.510 -3.336 1.00 48.62 136 SER A N 1
ATOM 1075 C CA . SER A 1 136 ? 18.430 -11.175 -2.431 1.00 48.62 136 SER A CA 1
ATOM 1076 C C . SER A 1 136 ? 18.251 -12.672 -2.721 1.00 48.62 136 SER A C 1
ATOM 1078 O O . SER A 1 136 ? 18.024 -13.441 -1.788 1.00 48.62 136 SER A O 1
ATOM 1080 N N . ALA A 1 137 ? 18.399 -13.120 -3.974 1.00 49.56 137 ALA A N 1
ATOM 1081 C CA . ALA A 1 137 ? 18.458 -14.547 -4.301 1.00 49.56 137 ALA A CA 1
ATOM 1082 C C . ALA A 1 137 ? 19.706 -15.222 -3.700 1.00 49.56 137 ALA A C 1
ATOM 1084 O O . ALA A 1 137 ? 19.589 -16.304 -3.131 1.00 49.56 137 ALA A O 1
ATOM 1085 N N . VAL A 1 138 ? 20.863 -14.552 -3.745 1.00 48.00 138 VAL A N 1
ATOM 1086 C CA . VAL A 1 138 ? 22.116 -15.028 -3.129 1.00 48.00 138 VAL A CA 1
ATOM 1087 C C . VAL A 1 138 ? 22.036 -15.012 -1.594 1.00 48.00 138 VAL A C 1
ATOM 1089 O O . VAL A 1 138 ? 22.486 -15.957 -0.945 1.00 48.00 138 VAL A O 1
ATOM 1092 N N . ALA A 1 139 ? 21.401 -14.000 -0.994 1.00 49.03 139 ALA A N 1
ATOM 1093 C CA . ALA A 1 139 ? 21.184 -13.935 0.455 1.00 49.03 139 ALA A CA 1
ATOM 1094 C C . ALA A 1 139 ? 20.250 -15.049 0.976 1.00 49.03 139 ALA A C 1
ATOM 1096 O O . ALA A 1 139 ? 20.465 -15.565 2.069 1.00 49.03 139 ALA A O 1
ATOM 1097 N N . GLY A 1 140 ? 19.262 -15.474 0.178 1.00 39.31 140 GLY A N 1
ATOM 1098 C CA . GLY A 1 140 ? 18.378 -16.604 0.499 1.00 39.31 140 GLY A CA 1
ATOM 1099 C C . GLY A 1 140 ? 19.072 -17.973 0.496 1.00 39.31 140 GLY A C 1
ATOM 1100 O O . GLY A 1 140 ? 18.580 -18.906 1.121 1.00 39.31 140 GLY A O 1
ATOM 1101 N N . THR A 1 141 ? 20.228 -18.088 -0.162 1.00 37.28 141 THR A N 1
ATOM 1102 C CA . THR A 1 141 ? 21.116 -19.262 -0.085 1.00 37.28 141 THR A CA 1
ATOM 1103 C C . THR A 1 141 ? 22.221 -19.118 0.965 1.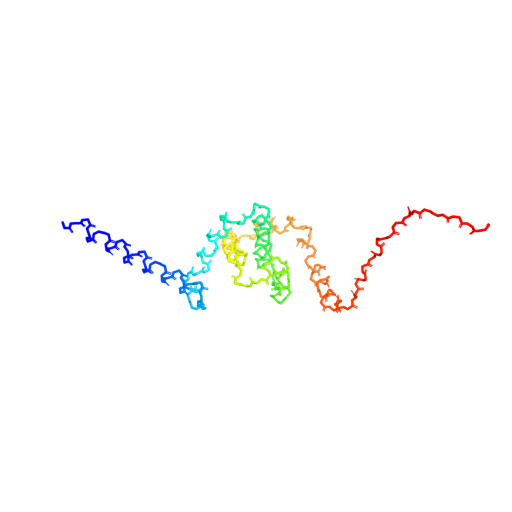00 37.28 141 THR A C 1
ATOM 1105 O O . THR A 1 141 ? 22.805 -20.113 1.381 1.00 37.28 141 THR A O 1
ATOM 1108 N N . ALA A 1 142 ? 22.494 -17.900 1.438 1.00 34.56 142 ALA A N 1
ATOM 1109 C CA . ALA A 1 142 ? 23.538 -17.602 2.413 1.00 34.56 142 ALA A CA 1
ATOM 1110 C C . ALA A 1 142 ? 22.947 -17.367 3.813 1.00 34.56 142 ALA A C 1
ATOM 1112 O O . ALA A 1 142 ? 23.120 -16.312 4.414 1.00 34.56 142 ALA A O 1
ATOM 1113 N N . THR A 1 143 ? 22.258 -18.365 4.368 1.00 36.44 143 THR A N 1
ATOM 1114 C CA . THR A 1 143 ? 22.023 -18.438 5.820 1.00 36.44 143 THR A CA 1
ATOM 1115 C C . THR A 1 143 ? 22.690 -19.683 6.388 1.00 36.44 143 THR A C 1
ATOM 1117 O O . THR A 1 143 ? 22.035 -20.620 6.823 1.00 36.44 143 THR A O 1
ATOM 1120 N N . ALA A 1 144 ? 24.023 -19.687 6.366 1.00 35.56 144 ALA A N 1
ATOM 1121 C CA . ALA A 1 144 ? 24.852 -20.505 7.249 1.00 35.56 144 ALA A CA 1
ATOM 1122 C C . ALA A 1 144 ? 26.280 -19.937 7.325 1.00 35.56 144 ALA A C 1
ATOM 1124 O O . ALA A 1 144 ? 27.252 -20.639 7.080 1.00 35.56 144 ALA A O 1
ATOM 1125 N N . VAL A 1 145 ? 26.433 -18.660 7.677 1.00 30.31 145 VAL A N 1
ATOM 1126 C CA . VAL A 1 145 ? 27.693 -18.207 8.280 1.00 30.31 145 VAL A CA 1
ATOM 1127 C C . VAL A 1 145 ? 27.339 -17.591 9.620 1.00 30.31 145 VAL A C 1
ATOM 1129 O O . VAL A 1 145 ? 26.843 -16.470 9.701 1.00 30.31 145 VAL A O 1
ATOM 1132 N N . ARG A 1 146 ? 27.557 -18.377 10.682 1.00 30.05 146 ARG A N 1
ATOM 1133 C CA . ARG A 1 146 ? 27.698 -17.864 12.046 1.00 30.05 146 ARG A CA 1
ATOM 1134 C C . ARG A 1 146 ? 28.737 -16.750 11.991 1.00 30.05 146 ARG A C 1
ATOM 1136 O O . ARG A 1 146 ? 29.924 -17.030 11.855 1.00 30.05 146 ARG A O 1
ATOM 1143 N N . VAL A 1 147 ? 28.303 -15.504 12.120 1.00 33.25 147 VAL A N 1
ATOM 1144 C CA . VAL A 1 147 ? 29.202 -14.444 12.566 1.00 33.25 147 VAL A CA 1
ATOM 1145 C C . VAL A 1 147 ? 29.424 -14.713 14.049 1.00 33.25 147 VAL A C 1
ATOM 1147 O O . VAL A 1 147 ? 28.536 -14.499 14.872 1.00 33.25 147 VAL A O 1
ATOM 1150 N N . ALA A 1 148 ? 30.574 -15.307 14.366 1.00 29.12 148 ALA A N 1
ATOM 1151 C CA . ALA A 1 148 ? 31.049 -15.398 15.735 1.00 29.12 148 ALA A CA 1
ATOM 1152 C C . ALA A 1 148 ? 31.175 -13.970 16.299 1.00 29.12 148 ALA A C 1
ATOM 1154 O O . ALA A 1 148 ? 31.633 -13.081 15.575 1.00 29.12 148 ALA A O 1
ATOM 1155 N N . PRO A 1 149 ? 30.761 -13.719 17.552 1.00 33.16 149 PRO A N 1
ATOM 1156 C CA . PRO A 1 149 ? 30.978 -12.425 18.177 1.00 33.16 149 PRO A CA 1
ATOM 1157 C C . PRO A 1 149 ? 32.487 -12.188 18.272 1.00 33.16 149 PRO A C 1
ATOM 1159 O O . PRO A 1 149 ? 33.197 -12.956 18.916 1.00 33.16 149 PRO A O 1
ATOM 1162 N N . SER A 1 150 ? 32.980 -11.159 17.585 1.00 33.28 150 SER A N 1
ATOM 1163 C CA . SER A 1 150 ? 34.370 -10.733 17.699 1.00 33.28 150 SER A CA 1
ATOM 1164 C C . SER A 1 150 ? 34.658 -10.317 19.138 1.00 33.28 150 SER A C 1
ATOM 1166 O O . SER A 1 150 ? 33.931 -9.508 19.718 1.00 33.28 150 SER A O 1
ATOM 1168 N N . ASP A 1 151 ? 35.721 -10.896 19.689 1.00 33.78 151 ASP A N 1
ATOM 1169 C CA . ASP A 1 151 ? 36.266 -10.616 21.008 1.00 33.78 151 ASP A CA 1
ATOM 1170 C C . ASP A 1 151 ? 36.457 -9.112 21.236 1.00 33.78 151 ASP A C 1
ATOM 1172 O O . ASP A 1 151 ? 37.371 -8.476 20.712 1.00 33.78 151 ASP A O 1
ATOM 1176 N N . VAL A 1 152 ? 35.614 -8.546 22.097 1.00 42.22 152 VAL A N 1
ATOM 1177 C CA . VAL A 1 152 ? 35.966 -7.358 22.871 1.00 42.22 152 VAL A CA 1
ATOM 1178 C C . VAL A 1 152 ? 36.746 -7.856 24.081 1.00 42.22 152 VAL A C 1
ATOM 1180 O O . VAL A 1 152 ? 36.160 -8.254 25.089 1.00 42.22 152 VAL A O 1
ATOM 1183 N N . ARG A 1 153 ? 38.080 -7.850 23.996 1.00 35.94 153 ARG A N 1
ATOM 1184 C CA . ARG A 1 153 ? 38.925 -7.930 25.193 1.00 35.94 153 ARG A CA 1
ATOM 1185 C C . ARG A 1 153 ? 40.238 -7.157 25.029 1.00 35.94 153 ARG A C 1
ATOM 1187 O O . ARG A 1 153 ? 41.224 -7.651 24.503 1.00 35.94 153 ARG A O 1
ATOM 1194 N N . THR A 1 154 ? 40.171 -5.909 25.488 1.00 37.41 154 THR A N 1
ATOM 1195 C CA . THR A 1 154 ? 41.155 -5.240 26.356 1.00 37.41 154 THR A CA 1
ATOM 1196 C C . THR A 1 154 ? 42.642 -5.448 26.043 1.00 37.41 154 THR A C 1
ATOM 1198 O O . THR A 1 154 ? 43.279 -6.378 26.528 1.00 37.41 154 THR A O 1
ATOM 1201 N N . ALA A 1 155 ? 43.238 -4.464 25.367 1.00 39.59 155 ALA A N 1
ATOM 1202 C CA . ALA A 1 155 ? 44.657 -4.168 25.521 1.00 39.59 155 ALA A CA 1
ATOM 1203 C C . ALA A 1 155 ? 44.877 -3.503 26.894 1.00 39.59 155 ALA A C 1
ATOM 1205 O O . ALA A 1 155 ? 44.714 -2.295 27.050 1.00 39.59 155 ALA A O 1
ATOM 1206 N N . ALA A 1 156 ? 45.210 -4.308 27.902 1.00 36.78 156 ALA A N 1
ATOM 1207 C CA . ALA A 1 156 ? 45.802 -3.857 29.158 1.00 36.78 156 ALA A CA 1
ATOM 1208 C C . ALA A 1 156 ? 47.004 -4.768 29.444 1.00 36.78 156 ALA A C 1
ATOM 1210 O O . ALA A 1 156 ? 46.858 -5.983 29.542 1.00 36.78 156 ALA A O 1
ATOM 1211 N N . GLY A 1 157 ? 48.203 -4.181 29.449 1.00 35.38 157 GLY A N 1
ATOM 1212 C CA . GLY A 1 157 ? 49.466 -4.917 29.408 1.00 35.38 157 GLY A CA 1
ATOM 1213 C C . GLY A 1 157 ? 49.859 -5.645 30.695 1.00 35.38 157 GLY A C 1
ATOM 1214 O O . GLY A 1 157 ? 49.298 -5.416 31.760 1.00 35.38 157 GLY A O 1
ATOM 1215 N N . SER A 1 158 ? 50.886 -6.492 30.591 1.00 36.59 158 SER A N 1
ATOM 1216 C CA . SER A 1 158 ? 51.971 -6.661 31.575 1.00 36.59 158 SER A CA 1
ATOM 1217 C C . SER A 1 158 ? 53.005 -7.699 31.090 1.00 36.59 158 SER A C 1
ATOM 1219 O O . SER A 1 158 ? 52.778 -8.410 30.121 1.00 36.59 158 SER A O 1
ATOM 1221 N N . ARG A 1 159 ? 54.172 -7.641 31.740 1.00 38.03 159 ARG A N 1
ATOM 1222 C CA . ARG A 1 159 ? 55.539 -8.104 31.423 1.00 38.03 159 ARG A CA 1
ATOM 1223 C C . ARG A 1 159 ? 55.817 -9.616 31.331 1.00 38.03 159 ARG A C 1
ATOM 1225 O O . ARG A 1 159 ? 55.068 -10.414 31.881 1.00 38.03 159 ARG A O 1
ATOM 1232 N N . HIS A 1 160 ? 57.050 -9.859 30.855 1.00 34.22 160 HIS A N 1
ATOM 1233 C CA . HIS A 1 160 ? 58.004 -10.979 31.019 1.00 34.22 160 HIS A CA 1
ATOM 1234 C C . HIS A 1 160 ? 58.204 -11.736 29.699 1.00 34.22 160 HIS A C 1
ATOM 1236 O O . HIS A 1 160 ? 57.226 -12.114 29.071 1.00 34.22 160 HIS A O 1
ATOM 1242 N N . GLU A 1 161 ? 59.414 -11.878 29.156 1.00 34.25 161 GLU A N 1
ATOM 1243 C CA . GLU A 1 161 ? 60.754 -12.023 29.761 1.00 34.25 161 GLU A CA 1
ATOM 1244 C C . GLU A 1 161 ? 61.814 -11.072 29.182 1.00 34.25 161 GLU A C 1
ATOM 1246 O O . GLU A 1 161 ? 61.674 -10.644 28.014 1.00 34.25 161 GLU A O 1
#